Protein AF-A0A970NJR0-F1 (afdb_monomer_lite)

Radius of gyration: 16.14 Å; chains: 1; bounding box: 39×25×57 Å

Structure (mmCIF, N/CA/C/O backbone):
data_AF-A0A970NJR0-F1
#
_entry.id   AF-A0A970NJR0-F1
#
loop_
_atom_site.group_PDB
_atom_site.id
_atom_site.type_symbol
_atom_site.label_atom_id
_atom_site.label_alt_id
_atom_site.label_comp_id
_atom_site.label_asym_id
_atom_site.label_entity_id
_atom_site.label_seq_id
_atom_site.pdbx_PDB_ins_code
_atom_site.Cartn_x
_atom_site.Cartn_y
_atom_site.Cartn_z
_atom_site.occupancy
_atom_site.B_iso_or_equiv
_atom_site.auth_seq_id
_atom_site.auth_comp_id
_atom_site.auth_asym_id
_atom_site.auth_atom_id
_atom_site.pdbx_PDB_model_num
ATOM 1 N N . MET A 1 1 ? -24.721 0.619 8.998 1.00 39.12 1 MET A N 1
ATOM 2 C CA . MET A 1 1 ? -23.246 0.633 9.056 1.00 39.12 1 MET A CA 1
ATOM 3 C C . MET A 1 1 ? -22.825 -0.445 10.038 1.00 39.12 1 MET A C 1
ATOM 5 O O . MET A 1 1 ? -23.338 -0.404 11.154 1.00 39.12 1 MET A O 1
ATOM 9 N N . PRO A 1 2 ? -22.019 -1.443 9.640 1.00 46.41 2 PRO A N 1
ATOM 10 C CA . PRO A 1 2 ? -21.442 -2.372 10.606 1.00 46.41 2 PRO A CA 1
ATOM 11 C C . PRO A 1 2 ? -20.632 -1.562 11.626 1.00 46.41 2 PRO A C 1
ATOM 13 O O . PRO A 1 2 ? -19.867 -0.674 11.257 1.00 46.41 2 PRO A O 1
ATOM 16 N N . GLN A 1 3 ? -20.892 -1.788 12.912 1.00 57.34 3 GLN A N 1
ATOM 17 C CA . GLN A 1 3 ? -20.204 -1.080 13.986 1.00 57.34 3 GLN A CA 1
ATOM 18 C C . GLN A 1 3 ? -18.864 -1.775 14.228 1.00 57.34 3 GLN A C 1
ATOM 20 O O . GLN A 1 3 ? -18.842 -2.887 14.749 1.00 57.34 3 GLN A O 1
ATOM 25 N N . ILE A 1 4 ? -17.766 -1.137 13.817 1.00 70.00 4 ILE A N 1
ATOM 26 C CA . ILE A 1 4 ? -16.406 -1.600 14.116 1.00 70.00 4 ILE A CA 1
ATOM 27 C C . ILE A 1 4 ? -16.213 -1.554 15.640 1.00 70.00 4 ILE A C 1
ATOM 29 O O . ILE A 1 4 ? -16.456 -0.524 16.272 1.00 70.00 4 ILE A O 1
ATOM 33 N N . SER A 1 5 ? -15.801 -2.670 16.240 1.00 76.50 5 SER A N 1
ATOM 34 C CA . SER A 1 5 ? -15.540 -2.777 17.675 1.00 76.50 5 SER A CA 1
ATOM 35 C C . SER A 1 5 ? -14.274 -2.013 18.075 1.00 76.50 5 SER A C 1
ATOM 37 O O . SER A 1 5 ? -13.366 -1.803 17.271 1.00 76.50 5 SER A O 1
ATOM 39 N N . SER A 1 6 ? -14.163 -1.630 19.349 1.00 74.19 6 SER A N 1
ATOM 40 C CA . SER A 1 6 ? -12.956 -0.969 19.867 1.00 74.19 6 SER A CA 1
ATOM 41 C C . SER A 1 6 ? -11.686 -1.808 19.678 1.00 74.19 6 SER A C 1
ATOM 43 O O . SER A 1 6 ? -10.617 -1.251 19.449 1.00 74.19 6 SER A O 1
ATOM 45 N N . GLU A 1 7 ? -11.794 -3.137 19.744 1.00 81.06 7 GLU A N 1
ATOM 46 C CA . GLU A 1 7 ? -10.675 -4.059 19.505 1.00 81.06 7 GLU A CA 1
ATOM 47 C C . GLU A 1 7 ? -10.252 -4.039 18.032 1.00 81.06 7 GLU A C 1
ATOM 49 O O . GLU A 1 7 ? -9.070 -3.876 17.735 1.00 81.06 7 GLU A O 1
ATOM 54 N N . GLN A 1 8 ? -11.223 -4.072 17.113 1.00 80.56 8 GLN A N 1
ATOM 55 C CA . GLN A 1 8 ? -10.967 -3.934 15.679 1.00 80.56 8 GLN A CA 1
ATOM 56 C C . GLN A 1 8 ? -10.310 -2.583 15.361 1.00 80.56 8 GLN A C 1
ATOM 58 O O . GLN A 1 8 ? -9.371 -2.532 14.574 1.00 80.56 8 GLN A O 1
ATOM 63 N N . ILE A 1 9 ? -10.731 -1.490 16.009 1.00 77.69 9 ILE A N 1
ATOM 64 C CA . ILE A 1 9 ? -10.090 -0.173 15.851 1.00 77.69 9 ILE A CA 1
ATOM 65 C C . ILE A 1 9 ? -8.619 -0.225 16.281 1.00 77.69 9 ILE A C 1
ATOM 67 O O . ILE A 1 9 ? -7.760 0.279 15.561 1.00 77.69 9 ILE A O 1
ATOM 71 N N . VAL A 1 10 ? -8.304 -0.838 17.427 1.00 77.62 10 VAL A N 1
ATOM 72 C CA . VAL A 1 10 ? -6.915 -0.965 17.905 1.00 77.62 10 VAL A CA 1
ATOM 73 C C . VAL A 1 10 ? -6.061 -1.760 16.919 1.00 77.62 10 VAL A C 1
ATOM 75 O O . VAL A 1 10 ? -4.935 -1.355 16.619 1.00 77.62 10 VAL A O 1
ATOM 78 N N . ASP A 1 11 ? -6.590 -2.856 16.382 1.00 82.44 11 ASP A N 1
ATOM 79 C CA . ASP A 1 11 ? -5.866 -3.669 15.407 1.00 82.44 11 ASP A CA 1
ATOM 80 C C . ASP A 1 11 ? -5.672 -2.942 14.069 1.00 82.44 11 ASP A C 1
ATOM 82 O O . ASP A 1 11 ? -4.585 -3.006 13.497 1.00 82.44 11 ASP A O 1
ATOM 86 N N . LEU A 1 12 ? -6.649 -2.148 13.618 1.00 81.62 12 LEU A N 1
ATOM 87 C CA . LEU A 1 12 ? -6.490 -1.272 12.451 1.00 81.62 12 LEU A CA 1
ATOM 88 C C . LEU A 1 12 ? -5.434 -0.180 12.692 1.00 81.62 12 LEU A C 1
ATOM 90 O O . LEU A 1 12 ? -4.578 0.054 11.839 1.00 81.62 12 LEU A O 1
ATOM 94 N N . VAL A 1 13 ? -5.427 0.458 13.866 1.00 80.88 13 VAL A N 1
ATOM 95 C CA . VAL A 1 13 ? -4.433 1.489 14.226 1.00 80.88 13 VAL A CA 1
ATOM 96 C C . VAL A 1 13 ? -3.008 0.931 14.170 1.00 80.88 13 VAL A C 1
ATOM 98 O O . VAL A 1 13 ? -2.097 1.604 13.687 1.00 80.88 13 VAL A O 1
ATOM 101 N N . ARG A 1 14 ? -2.798 -0.315 14.611 1.00 85.38 14 ARG A N 1
ATOM 102 C CA . ARG A 1 14 ? -1.481 -0.975 14.566 1.00 85.38 14 ARG A CA 1
ATOM 103 C C . ARG A 1 14 ? -0.937 -1.137 13.146 1.00 85.38 14 ARG A C 1
ATOM 105 O O . ARG A 1 14 ? 0.278 -1.204 12.977 1.00 85.38 14 ARG A O 1
ATOM 112 N N . LEU A 1 15 ? -1.804 -1.153 12.134 1.00 87.75 15 LEU A N 1
ATOM 113 C CA . LEU A 1 15 ? -1.413 -1.257 10.728 1.00 87.75 15 LEU A CA 1
ATOM 114 C C . LEU A 1 15 ? -1.005 0.087 10.106 1.00 87.75 15 LEU A C 1
ATOM 116 O O . LEU A 1 15 ? -0.391 0.085 9.038 1.00 87.75 15 LEU A O 1
ATOM 120 N N . VAL A 1 16 ? -1.260 1.226 10.764 1.00 82.50 16 VAL A N 1
ATOM 121 C CA . VAL A 1 16 ? -0.879 2.560 10.257 1.00 82.50 16 VAL A CA 1
ATOM 122 C C . VAL A 1 16 ? 0.637 2.669 10.072 1.00 82.50 16 VAL A C 1
ATOM 124 O O . VAL A 1 16 ? 1.097 3.046 8.997 1.00 82.50 16 VAL A O 1
ATOM 127 N N . GLY A 1 17 ? 1.421 2.297 11.089 1.00 81.69 17 GLY A N 1
ATOM 128 C CA . GLY A 1 17 ? 2.889 2.360 11.048 1.00 81.69 17 GLY A CA 1
ATOM 129 C C . GLY A 1 17 ? 3.509 1.511 9.926 1.00 81.69 17 GLY A C 1
ATOM 130 O O . GLY A 1 17 ? 4.252 2.052 9.107 1.00 81.69 17 GLY A O 1
ATOM 131 N N . PRO A 1 18 ? 3.177 0.210 9.830 1.00 87.69 18 PRO A N 1
ATOM 132 C CA . PRO A 1 18 ? 3.613 -0.645 8.726 1.00 87.69 18 PRO A CA 1
ATOM 133 C C . PRO A 1 18 ? 3.208 -0.117 7.343 1.00 87.69 18 PRO A C 1
ATOM 135 O O . PRO A 1 18 ? 4.008 -0.163 6.412 1.00 87.69 18 PRO A O 1
ATOM 138 N N . THR A 1 19 ? 1.997 0.433 7.208 1.00 87.38 19 THR A N 1
ATOM 139 C CA . THR A 1 19 ? 1.521 1.000 5.934 1.00 87.38 19 THR A CA 1
ATOM 140 C C . THR A 1 19 ? 2.297 2.265 5.552 1.00 87.38 19 THR A C 1
ATOM 142 O O . THR A 1 19 ? 2.658 2.435 4.388 1.00 87.38 19 THR A O 1
ATOM 145 N N . LEU A 1 20 ? 2.605 3.134 6.523 1.00 84.12 20 LEU A N 1
ATOM 146 C CA . LEU A 1 20 ? 3.463 4.307 6.321 1.00 84.12 20 LEU A CA 1
ATOM 147 C C . LEU A 1 20 ? 4.863 3.912 5.853 1.00 84.12 20 LEU A C 1
ATOM 149 O O . LEU A 1 20 ? 5.395 4.530 4.935 1.00 84.12 20 LEU A O 1
ATOM 153 N N . GLN A 1 21 ? 5.461 2.893 6.474 1.00 87.12 21 GLN A N 1
ATOM 154 C CA . GLN A 1 21 ? 6.791 2.430 6.088 1.00 87.12 21 GLN A CA 1
ATOM 155 C C . GLN A 1 21 ? 6.791 1.858 4.668 1.00 87.12 21 GLN A C 1
ATOM 157 O O . GLN A 1 21 ? 7.605 2.280 3.854 1.00 87.12 21 GLN A O 1
ATOM 162 N N . LEU A 1 22 ? 5.821 0.998 4.339 1.00 88.56 22 LEU A N 1
ATOM 163 C CA . LEU A 1 22 ? 5.662 0.460 2.987 1.00 88.56 22 LEU A CA 1
ATOM 164 C C . LEU A 1 22 ? 5.563 1.576 1.941 1.00 88.56 22 LEU A C 1
ATOM 166 O O . LEU A 1 22 ? 6.201 1.509 0.896 1.00 88.56 22 LEU A O 1
ATOM 170 N N . ARG A 1 23 ? 4.778 2.620 2.223 1.00 87.12 23 ARG A N 1
ATOM 171 C CA . ARG A 1 23 ? 4.635 3.756 1.311 1.00 87.12 23 ARG A CA 1
ATOM 172 C C . ARG A 1 23 ? 5.971 4.469 1.085 1.00 87.12 23 ARG A C 1
ATOM 174 O O . ARG A 1 23 ? 6.288 4.764 -0.061 1.00 87.12 23 ARG A O 1
ATOM 181 N N . LYS A 1 24 ? 6.760 4.698 2.141 1.00 84.56 24 LYS A N 1
ATOM 182 C CA . LYS A 1 24 ? 8.105 5.294 2.034 1.00 84.56 24 LYS A CA 1
ATOM 183 C C . LYS A 1 24 ? 9.058 4.425 1.220 1.00 84.56 24 LYS A C 1
ATOM 185 O O . LYS A 1 24 ? 9.777 4.955 0.382 1.00 84.56 24 LYS A O 1
ATOM 190 N N . ASP A 1 25 ? 9.034 3.112 1.429 1.00 86.56 25 ASP A N 1
ATOM 191 C CA . ASP A 1 25 ? 9.894 2.178 0.696 1.00 86.56 25 ASP A CA 1
ATOM 192 C C . ASP A 1 25 ? 9.550 2.171 -0.805 1.00 86.56 25 ASP A C 1
ATOM 194 O O . ASP A 1 25 ? 10.438 2.178 -1.657 1.00 86.56 25 ASP A O 1
ATOM 198 N N . LEU A 1 26 ? 8.257 2.226 -1.142 1.00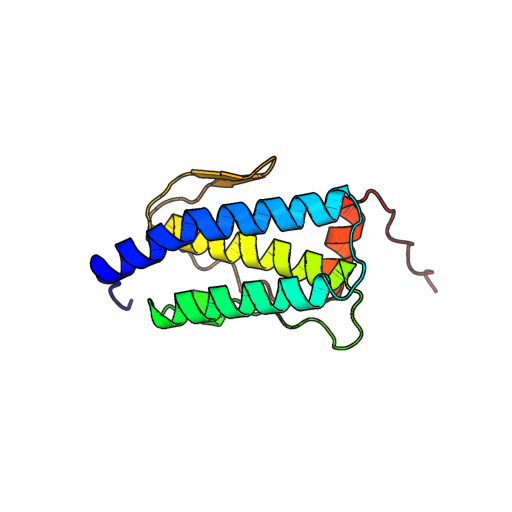 86.69 26 LEU A N 1
ATOM 199 C CA . LEU A 1 26 ? 7.782 2.322 -2.526 1.00 86.69 26 LEU A CA 1
ATOM 200 C C . LEU A 1 26 ? 8.103 3.687 -3.159 1.00 86.69 26 LEU A C 1
ATOM 202 O O . LEU A 1 26 ? 8.499 3.738 -4.319 1.00 86.69 26 LEU A O 1
ATOM 206 N N . GLU A 1 27 ? 7.983 4.786 -2.408 1.00 83.56 27 GLU A N 1
ATOM 207 C CA . GLU A 1 27 ? 8.402 6.132 -2.840 1.00 83.56 27 GLU A CA 1
ATOM 208 C C . GLU A 1 27 ? 9.907 6.192 -3.114 1.00 83.56 27 GLU A C 1
ATOM 210 O O . GLU A 1 27 ? 10.359 6.768 -4.101 1.00 83.56 27 GLU A O 1
ATOM 215 N N . GLN A 1 28 ? 10.704 5.538 -2.273 1.00 82.88 28 GLN A N 1
ATOM 216 C CA . GLN A 1 28 ? 12.140 5.439 -2.479 1.00 82.88 28 GLN A CA 1
ATOM 217 C C . GLN A 1 28 ? 12.474 4.606 -3.722 1.00 82.88 28 GLN A C 1
ATOM 219 O O . GLN A 1 28 ? 13.344 5.003 -4.497 1.00 82.88 28 GLN A O 1
ATOM 224 N N . ALA A 1 29 ? 11.763 3.498 -3.949 1.00 81.12 29 ALA A N 1
ATOM 225 C CA . ALA A 1 29 ? 11.905 2.708 -5.170 1.00 81.12 29 ALA A CA 1
ATOM 226 C C . ALA A 1 29 ? 11.592 3.536 -6.427 1.00 81.12 29 ALA A C 1
ATOM 228 O O . ALA A 1 29 ? 12.273 3.393 -7.441 1.00 81.12 29 ALA A O 1
ATOM 229 N N . PHE A 1 30 ? 10.619 4.452 -6.331 1.00 73.31 30 PHE A N 1
ATOM 230 C CA . PHE A 1 30 ? 10.321 5.419 -7.383 1.00 73.31 30 PHE A CA 1
ATOM 231 C C . PHE A 1 30 ? 11.488 6.344 -7.688 1.00 73.31 30 PHE A C 1
ATOM 233 O O . PHE A 1 30 ? 11.923 6.448 -8.834 1.00 73.31 30 PHE A O 1
ATOM 240 N N . HIS A 1 31 ? 11.988 7.018 -6.656 1.00 72.75 31 HIS A N 1
ATOM 241 C CA . HIS A 1 31 ? 13.019 8.038 -6.809 1.00 72.75 31 HIS A CA 1
ATOM 242 C C . HIS A 1 31 ? 14.381 7.480 -7.217 1.00 72.75 31 HIS A C 1
ATOM 244 O O . HIS A 1 31 ? 15.152 8.182 -7.865 1.00 72.75 31 HIS A O 1
ATOM 250 N N . LEU A 1 32 ? 14.688 6.244 -6.827 1.00 78.88 32 LEU A N 1
ATOM 251 C CA . LEU A 1 32 ? 15.954 5.589 -7.157 1.00 78.88 32 LEU A CA 1
ATOM 252 C C . LEU A 1 32 ? 15.883 4.752 -8.439 1.00 78.88 32 LEU A C 1
ATOM 254 O O . LEU A 1 32 ? 16.890 4.169 -8.829 1.00 78.88 32 LEU A O 1
ATOM 258 N N . GLU A 1 33 ? 14.706 4.672 -9.063 1.00 73.88 33 GLU A N 1
ATOM 259 C CA . GLU A 1 33 ? 14.426 3.834 -10.231 1.00 73.88 33 GLU A CA 1
ATOM 260 C C . GLU A 1 33 ? 14.849 2.363 -10.070 1.00 73.88 33 GLU A C 1
ATOM 262 O O . GLU A 1 33 ? 15.191 1.670 -11.029 1.00 73.88 33 GLU A O 1
ATOM 267 N N . THR A 1 34 ? 14.810 1.852 -8.841 1.00 72.94 34 THR A N 1
ATOM 268 C CA . THR A 1 34 ? 15.194 0.475 -8.534 1.00 72.94 34 THR A CA 1
ATOM 269 C C . THR A 1 34 ? 13.994 -0.441 -8.748 1.00 72.94 34 THR A C 1
ATOM 271 O O . THR A 1 34 ? 13.236 -0.693 -7.816 1.00 72.94 34 THR A O 1
ATOM 274 N N . TYR A 1 35 ? 13.800 -0.920 -9.978 1.00 75.06 35 TYR A N 1
ATOM 275 C CA . TYR A 1 35 ? 12.678 -1.804 -10.337 1.00 75.06 35 TYR A CA 1
ATOM 276 C C . TYR A 1 35 ? 13.111 -3.230 -10.706 1.00 75.06 35 TYR A C 1
ATOM 278 O O . TYR A 1 35 ? 12.281 -4.026 -11.136 1.00 75.06 35 TYR A O 1
ATOM 286 N N . ASP A 1 36 ? 14.392 -3.564 -10.552 1.00 73.31 36 ASP A N 1
ATOM 287 C CA . ASP A 1 36 ? 14.940 -4.847 -10.989 1.00 73.31 36 ASP A CA 1
ATOM 288 C C . ASP A 1 36 ? 14.540 -6.023 -10.083 1.00 73.31 36 ASP A C 1
ATOM 290 O O . ASP A 1 36 ? 14.261 -5.879 -8.891 1.00 73.31 36 ASP A O 1
ATOM 294 N N . GLY A 1 37 ? 14.565 -7.233 -10.650 1.00 76.38 37 GLY A N 1
ATOM 295 C CA . GLY A 1 37 ? 14.482 -8.477 -9.879 1.00 76.38 37 GLY A CA 1
ATOM 296 C C . GLY A 1 37 ? 13.086 -8.856 -9.372 1.00 76.38 37 GLY A C 1
ATOM 297 O O . GLY A 1 37 ? 12.988 -9.627 -8.418 1.00 76.38 37 GLY A O 1
ATOM 298 N N . GLY A 1 38 ? 12.008 -8.360 -9.989 1.00 81.31 38 GLY A N 1
ATOM 299 C CA . GLY A 1 38 ? 10.636 -8.713 -9.605 1.00 81.31 38 GLY A CA 1
ATOM 300 C C . GLY A 1 38 ? 10.068 -7.850 -8.477 1.00 81.31 38 GLY A C 1
ATOM 301 O O . GLY A 1 38 ? 9.081 -8.237 -7.841 1.00 81.31 38 GLY A O 1
ATOM 302 N N . MET A 1 39 ? 10.671 -6.687 -8.212 1.00 86.00 39 MET A N 1
ATOM 303 C CA . MET A 1 39 ? 10.270 -5.781 -7.133 1.00 86.00 39 MET A CA 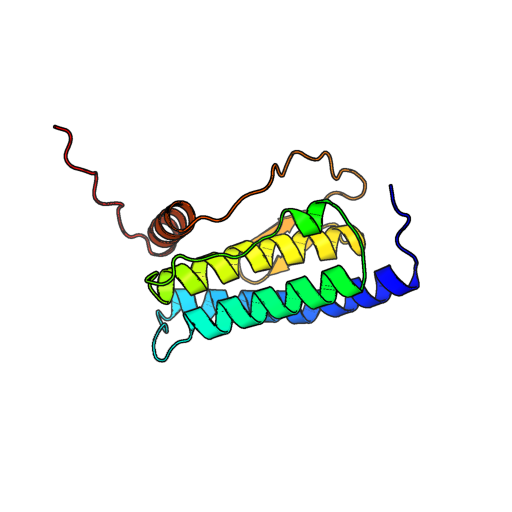1
ATOM 304 C C . MET A 1 39 ? 8.812 -5.330 -7.261 1.00 86.00 39 MET A C 1
ATOM 306 O O . MET A 1 39 ? 8.101 -5.249 -6.259 1.00 86.00 39 MET A O 1
ATOM 310 N N . GLY A 1 40 ? 8.326 -5.121 -8.487 1.00 87.25 40 GLY A N 1
ATOM 311 C CA . GLY A 1 40 ? 6.923 -4.790 -8.734 1.00 87.25 40 GLY A CA 1
ATOM 312 C C . GLY A 1 40 ? 5.971 -5.901 -8.297 1.00 87.25 40 GLY A C 1
ATOM 313 O O . GLY A 1 40 ? 4.950 -5.643 -7.658 1.00 87.25 40 GLY A O 1
ATOM 314 N N . SER A 1 41 ? 6.331 -7.155 -8.558 1.00 89.75 41 SER A N 1
ATOM 315 C CA . SER A 1 41 ? 5.539 -8.311 -8.122 1.00 89.75 41 SER A CA 1
ATOM 316 C C . SER A 1 41 ? 5.517 -8.447 -6.593 1.00 89.75 41 SER A C 1
ATOM 318 O O . SER A 1 41 ? 4.455 -8.685 -6.011 1.00 89.75 41 SER A O 1
ATOM 320 N N . ILE A 1 42 ? 6.657 -8.215 -5.932 1.00 90.94 42 ILE A N 1
ATOM 321 C CA . ILE A 1 42 ? 6.768 -8.212 -4.463 1.00 90.94 42 ILE A CA 1
ATOM 322 C C . ILE A 1 42 ? 5.927 -7.083 -3.854 1.00 90.94 42 ILE A C 1
ATOM 324 O O . ILE A 1 42 ? 5.198 -7.309 -2.884 1.00 90.94 42 ILE A O 1
ATOM 328 N N . ALA A 1 43 ? 5.971 -5.883 -4.436 1.00 90.69 43 ALA A N 1
ATOM 329 C CA . ALA A 1 43 ? 5.188 -4.734 -3.991 1.00 90.69 43 ALA A CA 1
ATOM 330 C C . ALA A 1 43 ? 3.680 -5.021 -4.059 1.00 90.69 43 ALA A C 1
ATOM 332 O O . ALA A 1 43 ? 2.954 -4.832 -3.079 1.00 90.69 43 ALA A O 1
ATOM 333 N N . VAL A 1 44 ? 3.214 -5.563 -5.188 1.00 91.56 44 VAL A N 1
ATOM 334 C CA . VAL A 1 44 ? 1.811 -5.954 -5.381 1.00 91.56 44 VAL A CA 1
ATOM 335 C C . VAL A 1 44 ? 1.394 -7.022 -4.373 1.00 91.56 44 VAL A C 1
ATOM 337 O O . VAL A 1 44 ? 0.330 -6.908 -3.761 1.00 91.56 44 VAL A O 1
ATOM 340 N N . GLN A 1 45 ? 2.221 -8.049 -4.159 1.00 92.44 45 GLN A N 1
ATOM 341 C CA . GLN A 1 45 ? 1.924 -9.107 -3.193 1.00 92.44 45 GLN A CA 1
ATOM 342 C C . GLN A 1 45 ? 1.850 -8.568 -1.760 1.00 92.44 45 GLN A C 1
ATOM 344 O O . GLN A 1 45 ? 0.939 -8.934 -1.016 1.00 92.44 45 GLN A O 1
ATOM 349 N N . THR A 1 46 ? 2.754 -7.660 -1.395 1.00 91.56 46 THR A N 1
ATOM 350 C CA . THR A 1 46 ? 2.776 -7.016 -0.076 1.00 91.56 46 THR A CA 1
ATOM 351 C C . THR A 1 46 ? 1.492 -6.226 0.173 1.00 91.56 46 THR A C 1
ATOM 353 O O . THR A 1 46 ? 0.840 -6.409 1.202 1.00 91.56 46 THR A O 1
ATOM 356 N N . VAL A 1 47 ? 1.063 -5.414 -0.797 1.00 91.44 47 VAL A N 1
ATOM 357 C CA . VAL A 1 47 ? -0.188 -4.645 -0.700 1.00 91.44 47 VAL A CA 1
ATOM 358 C C . VAL A 1 47 ? -1.415 -5.559 -0.648 1.00 91.44 47 VAL A C 1
ATOM 360 O O . VAL A 1 47 ? -2.326 -5.313 0.142 1.00 91.44 47 VAL A O 1
ATOM 363 N N . ARG A 1 48 ? -1.442 -6.649 -1.428 1.00 92.19 48 ARG A N 1
ATOM 364 C CA . ARG A 1 48 ? -2.522 -7.654 -1.361 1.00 92.19 48 ARG A CA 1
ATOM 365 C C . ARG A 1 48 ? -2.606 -8.306 0.019 1.00 92.19 48 ARG A C 1
ATOM 367 O O . ARG A 1 48 ? -3.706 -8.456 0.544 1.00 92.19 48 ARG A O 1
ATOM 374 N N . GLY A 1 49 ? -1.465 -8.662 0.610 1.00 90.88 49 GLY A N 1
ATOM 375 C CA . GLY A 1 49 ? -1.396 -9.219 1.961 1.00 90.88 49 GLY A CA 1
ATOM 376 C C . GLY A 1 49 ? -1.916 -8.245 3.018 1.00 90.88 49 GLY A C 1
ATOM 377 O O . GLY A 1 49 ? -2.728 -8.627 3.859 1.00 90.88 49 GLY A O 1
ATOM 378 N N . LEU A 1 50 ? -1.523 -6.972 2.926 1.00 90.50 50 LEU A N 1
ATOM 379 C CA . LEU A 1 50 ? -2.018 -5.916 3.810 1.00 90.50 50 LEU A CA 1
ATOM 380 C C . LEU A 1 50 ? -3.539 -5.740 3.692 1.00 90.50 50 LEU A C 1
ATOM 382 O O . LEU A 1 50 ? -4.241 -5.713 4.699 1.00 90.50 50 LEU A O 1
ATOM 386 N N . LEU A 1 51 ? -4.063 -5.683 2.468 1.00 89.12 51 LEU A N 1
ATOM 387 C CA . LEU A 1 51 ? -5.498 -5.572 2.218 1.00 89.12 51 LEU A CA 1
ATOM 388 C C . LEU A 1 51 ? -6.273 -6.775 2.781 1.00 89.12 51 LEU A C 1
ATOM 390 O O . LEU A 1 51 ? -7.335 -6.600 3.377 1.00 89.12 51 LEU A O 1
ATOM 394 N N . ALA A 1 52 ? -5.741 -7.990 2.622 1.00 89.00 52 ALA A N 1
ATOM 395 C CA . ALA A 1 52 ? -6.331 -9.198 3.191 1.00 89.00 52 ALA A CA 1
ATOM 396 C C . ALA A 1 52 ? -6.345 -9.161 4.728 1.00 89.00 52 ALA A C 1
ATOM 398 O O . ALA A 1 52 ? -7.363 -9.498 5.328 1.00 89.00 52 ALA A O 1
ATOM 399 N N . ALA A 1 53 ? -5.262 -8.694 5.360 1.00 89.31 53 ALA A N 1
ATOM 400 C CA . ALA A 1 53 ? -5.197 -8.531 6.811 1.00 89.31 53 ALA A CA 1
ATOM 401 C C . ALA A 1 53 ? -6.257 -7.540 7.319 1.00 89.31 53 ALA A C 1
ATOM 403 O O . ALA A 1 53 ? -6.978 -7.837 8.266 1.00 89.31 53 ALA A O 1
ATOM 404 N N . ILE A 1 54 ? -6.414 -6.398 6.644 1.00 87.50 54 ILE A N 1
ATOM 405 C CA . ILE A 1 54 ? -7.405 -5.377 7.011 1.00 87.50 54 ILE A CA 1
ATOM 406 C C . ILE A 1 54 ? -8.834 -5.906 6.851 1.00 87.50 54 ILE A C 1
ATOM 408 O O . ILE A 1 54 ? -9.656 -5.724 7.747 1.00 87.50 54 ILE A O 1
ATOM 412 N N . ARG A 1 55 ? -9.124 -6.606 5.747 1.00 87.19 55 ARG A N 1
ATOM 413 C CA . ARG A 1 55 ? -10.430 -7.249 5.514 1.00 87.19 55 ARG A CA 1
ATOM 414 C C . ARG A 1 55 ? -10.738 -8.350 6.531 1.00 87.19 55 ARG A C 1
ATOM 416 O O . ARG A 1 55 ? -11.901 -8.576 6.833 1.00 87.19 55 ARG A O 1
ATOM 423 N N . GLY A 1 56 ? -9.715 -9.018 7.067 1.00 85.19 56 GLY A N 1
ATOM 424 C CA . GLY A 1 56 ? -9.867 -9.972 8.168 1.00 85.19 56 GLY A CA 1
ATOM 425 C C . GLY A 1 56 ? -10.202 -9.314 9.510 1.00 85.19 56 GLY A C 1
ATOM 426 O O . GLY A 1 56 ? -10.770 -9.970 10.378 1.00 85.19 56 GLY A O 1
ATOM 427 N N . ILE A 1 57 ? -9.876 -8.028 9.678 1.00 84.81 57 ILE A N 1
ATOM 428 C CA . ILE A 1 57 ? -10.182 -7.259 10.890 1.00 84.81 57 ILE A CA 1
ATOM 429 C C . ILE A 1 57 ? -11.554 -6.593 10.780 1.00 84.81 57 ILE A C 1
ATOM 431 O O . ILE A 1 57 ? -12.301 -6.617 11.751 1.00 84.81 57 ILE A O 1
ATOM 435 N N . ALA A 1 58 ? -11.901 -6.001 9.633 1.00 80.00 58 ALA A N 1
ATOM 436 C CA . ALA A 1 58 ? -13.144 -5.253 9.453 1.00 80.00 58 ALA A CA 1
ATOM 437 C C . ALA A 1 58 ? -13.827 -5.553 8.109 1.00 80.00 58 ALA A C 1
ATOM 439 O O . ALA A 1 58 ? -13.213 -5.472 7.044 1.00 80.00 58 ALA A O 1
ATOM 440 N N . GLU A 1 59 ? -15.134 -5.813 8.163 1.00 72.06 59 GLU A N 1
ATOM 441 C CA . GLU A 1 59 ? -15.995 -5.911 6.983 1.00 72.06 59 GLU A CA 1
ATOM 442 C C . GLU A 1 59 ? -16.546 -4.523 6.627 1.00 72.06 59 GLU A C 1
ATOM 444 O O . GLU A 1 59 ? -17.625 -4.127 7.069 1.00 72.06 59 GLU A O 1
ATOM 449 N N . ASP A 1 60 ? -15.783 -3.762 5.838 1.00 70.56 60 ASP A N 1
ATOM 450 C CA . ASP A 1 60 ? -16.197 -2.451 5.326 1.00 70.56 60 ASP A CA 1
ATOM 451 C C . ASP A 1 60 ? -16.359 -2.488 3.791 1.00 70.56 60 ASP A C 1
ATOM 453 O O . ASP A 1 60 ? -15.428 -2.894 3.083 1.00 70.56 60 ASP A O 1
ATOM 457 N N . PRO A 1 61 ? -17.507 -2.052 3.235 1.00 67.88 61 PRO A N 1
ATOM 458 C CA . PRO A 1 61 ? -17.713 -1.969 1.787 1.00 67.88 61 PRO A CA 1
ATOM 459 C C . PRO A 1 61 ? -16.633 -1.170 1.038 1.00 67.88 61 PRO A C 1
ATOM 461 O O . PRO A 1 61 ? -16.280 -1.523 -0.090 1.00 67.88 61 PRO A O 1
ATOM 464 N N . CYS A 1 62 ? -16.057 -0.137 1.662 1.00 67.88 62 CYS A N 1
ATOM 465 C CA . CYS A 1 62 ? -14.975 0.663 1.091 1.00 67.88 62 CYS A CA 1
ATOM 466 C C . CYS A 1 62 ? -13.730 -0.197 0.840 1.00 67.88 62 CYS A C 1
ATOM 468 O O . CYS A 1 62 ? -13.111 -0.091 -0.219 1.00 67.88 62 CYS A O 1
ATOM 470 N N . LEU A 1 63 ? -13.408 -1.121 1.751 1.00 70.88 63 LEU A N 1
ATOM 471 C CA . LEU A 1 63 ? -12.295 -2.063 1.592 1.00 70.88 63 LEU A CA 1
ATOM 472 C C . LEU A 1 63 ? -12.522 -3.053 0.452 1.00 70.88 63 LEU A C 1
ATOM 474 O O . LEU A 1 63 ? -11.555 -3.522 -0.149 1.00 70.88 63 LEU A O 1
ATOM 478 N N . GLY A 1 64 ? -13.778 -3.384 0.148 1.00 69.12 64 GLY A N 1
ATOM 479 C CA . GLY A 1 64 ? -14.143 -4.227 -0.992 1.00 69.12 64 GLY A CA 1
ATOM 480 C C . GLY A 1 64 ? -13.804 -3.578 -2.336 1.00 69.12 64 GLY A C 1
ATOM 481 O O . GLY A 1 64 ? -13.427 -4.275 -3.275 1.00 69.12 64 GLY A O 1
ATOM 482 N N . SER A 1 65 ? -13.874 -2.246 -2.405 1.00 73.50 65 SER A N 1
ATOM 483 C CA . SER A 1 65 ? -13.577 -1.474 -3.618 1.00 73.50 65 SER A CA 1
ATOM 484 C C . SER A 1 65 ? -12.080 -1.267 -3.879 1.00 73.50 65 SER A C 1
ATOM 486 O O . SER A 1 65 ? -11.686 -1.038 -5.022 1.00 73.50 65 SER A O 1
ATOM 488 N N . LEU A 1 66 ? -11.242 -1.387 -2.843 1.00 77.12 66 LEU A N 1
ATOM 489 C CA . LEU A 1 66 ? -9.788 -1.318 -2.969 1.00 77.12 66 LEU A CA 1
ATOM 490 C C . LEU A 1 66 ? -9.270 -2.626 -3.567 1.00 77.12 66 LEU A C 1
ATOM 492 O O . LEU A 1 66 ? -9.320 -3.676 -2.930 1.00 77.12 66 LEU A O 1
ATOM 496 N N . THR A 1 67 ? -8.769 -2.578 -4.797 1.00 79.50 67 THR A N 1
ATOM 497 C CA . THR A 1 67 ? -8.187 -3.737 -5.482 1.00 79.50 67 THR A CA 1
ATOM 498 C C . THR A 1 67 ? -6.921 -3.333 -6.212 1.00 79.50 67 THR A C 1
ATOM 500 O O . THR A 1 67 ? -6.870 -2.265 -6.815 1.00 79.50 67 THR A O 1
ATOM 503 N N . ILE A 1 68 ? -5.926 -4.217 -6.201 1.00 85.56 68 ILE A N 1
ATOM 504 C CA . ILE A 1 68 ? -4.706 -4.075 -6.992 1.00 85.56 68 ILE A CA 1
ATOM 505 C C . ILE A 1 68 ? -4.618 -5.237 -7.979 1.00 85.56 68 ILE A C 1
ATOM 507 O O . ILE A 1 68 ? -4.422 -6.396 -7.590 1.00 85.56 68 ILE A O 1
ATOM 511 N N . ASP A 1 69 ? -4.807 -4.920 -9.254 1.00 86.38 69 ASP A N 1
ATOM 512 C CA . ASP A 1 69 ? -4.806 -5.896 -10.340 1.00 86.38 69 ASP A CA 1
ATOM 513 C C . ASP A 1 69 ? -4.033 -5.354 -11.550 1.00 86.38 69 ASP A C 1
ATOM 515 O O . ASP A 1 69 ? -4.627 -4.834 -12.492 1.00 86.38 69 ASP A O 1
ATOM 519 N N . PRO A 1 70 ? -2.689 -5.355 -11.484 1.00 85.06 70 PRO A N 1
ATOM 520 C CA . PRO A 1 70 ? -1.869 -4.991 -12.630 1.00 85.06 70 PRO A CA 1
ATOM 521 C C . PRO A 1 70 ? -2.037 -6.022 -13.748 1.00 85.06 70 PRO A C 1
ATOM 523 O O . PRO A 1 70 ? -2.151 -7.219 -13.470 1.00 85.06 70 PRO A O 1
ATOM 526 N N . ALA A 1 71 ? -1.957 -5.572 -15.004 1.00 83.31 71 ALA A N 1
ATOM 527 C CA . ALA A 1 71 ? -1.866 -6.481 -16.140 1.00 83.31 71 ALA A CA 1
ATOM 528 C C . ALA A 1 71 ? -0.699 -7.482 -15.947 1.00 83.31 71 ALA A C 1
ATOM 530 O O . ALA A 1 71 ? 0.335 -7.117 -15.367 1.00 83.31 71 ALA A O 1
ATOM 531 N N . PRO A 1 72 ? -0.832 -8.746 -16.396 1.00 78.81 72 PRO A N 1
ATOM 532 C CA . PRO A 1 72 ? 0.185 -9.778 -16.170 1.00 78.81 72 PRO A CA 1
ATOM 533 C C . PRO A 1 72 ? 1.576 -9.381 -16.687 1.00 78.81 72 PRO A C 1
ATOM 535 O O . PRO A 1 72 ? 2.594 -9.671 -16.052 1.00 78.81 72 PRO A O 1
ATOM 538 N N . ASP A 1 73 ? 1.598 -8.671 -17.810 1.00 83.81 73 ASP A N 1
ATOM 539 C CA . ASP A 1 73 ? 2.758 -8.164 -18.538 1.00 83.81 73 ASP A CA 1
ATOM 540 C C . ASP A 1 73 ? 3.169 -6.737 -18.142 1.00 83.81 73 ASP A C 1
ATOM 542 O O . ASP A 1 73 ? 4.164 -6.228 -18.655 1.00 83.81 73 ASP A O 1
ATOM 546 N N . ALA A 1 74 ? 2.471 -6.104 -17.189 1.00 85.06 74 ALA A N 1
ATOM 547 C CA . ALA A 1 74 ? 2.838 -4.778 -16.707 1.00 85.06 74 ALA A CA 1
ATOM 548 C C . ALA A 1 74 ? 4.277 -4.766 -16.168 1.00 85.06 74 ALA A C 1
ATOM 550 O O . ALA A 1 74 ? 4.702 -5.677 -15.439 1.00 85.06 74 ALA A O 1
ATOM 551 N N . SER A 1 75 ? 5.010 -3.701 -16.494 1.00 87.31 75 SER A N 1
ATOM 552 C CA . SER A 1 75 ? 6.378 -3.501 -16.018 1.00 87.31 75 SER A CA 1
ATOM 553 C C . SER A 1 75 ? 6.431 -3.402 -14.491 1.00 87.31 75 SER A C 1
ATOM 555 O O . SER A 1 75 ? 5.452 -3.030 -13.833 1.00 87.31 75 SER A O 1
ATOM 557 N N . ASP A 1 76 ? 7.591 -3.702 -13.903 1.00 88.31 76 ASP A N 1
ATOM 558 C CA . ASP A 1 76 ? 7.760 -3.575 -12.453 1.00 88.31 76 ASP A CA 1
ATOM 559 C C . ASP A 1 76 ? 7.559 -2.127 -11.984 1.00 88.31 76 ASP A C 1
ATOM 561 O O . ASP A 1 76 ? 6.948 -1.915 -10.940 1.00 88.31 76 ASP A O 1
ATOM 565 N N . LYS A 1 77 ? 7.925 -1.132 -12.803 1.00 86.56 77 LYS A N 1
ATOM 566 C CA . LYS A 1 77 ? 7.632 0.288 -12.553 1.00 86.56 77 LYS A CA 1
ATOM 567 C C . LYS A 1 77 ? 6.129 0.545 -12.379 1.00 86.56 77 LY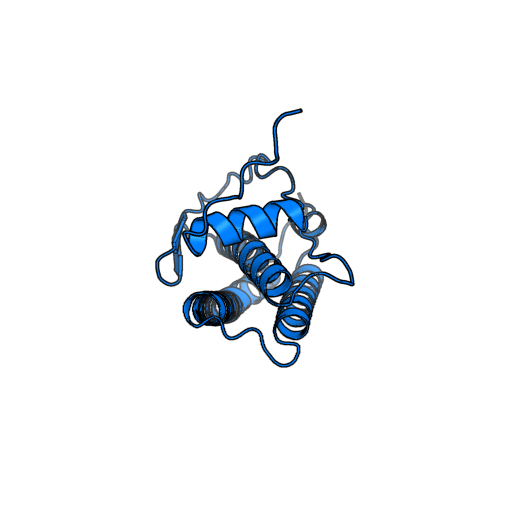S A C 1
ATOM 569 O O . LYS A 1 77 ? 5.716 1.157 -11.394 1.00 86.56 77 LYS A O 1
ATOM 574 N N . ILE A 1 78 ? 5.298 0.026 -13.289 1.00 85.81 78 ILE A N 1
ATOM 575 C CA . ILE A 1 78 ? 3.831 0.154 -13.214 1.00 85.81 78 ILE A CA 1
ATOM 576 C C . ILE A 1 78 ? 3.296 -0.568 -11.975 1.00 85.81 78 ILE A C 1
ATOM 578 O O . ILE A 1 78 ? 2.479 -0.023 -11.236 1.00 85.81 78 ILE A O 1
ATOM 582 N N . LYS A 1 79 ? 3.781 -1.779 -11.696 1.00 89.25 79 LYS A N 1
ATOM 583 C CA . LYS A 1 79 ? 3.357 -2.559 -10.525 1.00 89.25 79 LYS A CA 1
ATOM 584 C C . LYS A 1 79 ? 3.698 -1.859 -9.204 1.00 89.25 79 LYS A C 1
ATOM 586 O O . LYS A 1 79 ? 2.849 -1.810 -8.312 1.00 89.25 79 LYS A O 1
ATOM 591 N N . VAL A 1 80 ? 4.889 -1.264 -9.089 1.00 89.12 80 VAL A N 1
ATOM 592 C CA . VAL A 1 80 ? 5.284 -0.433 -7.937 1.00 89.12 80 VAL A CA 1
ATOM 593 C C . VAL A 1 80 ? 4.382 0.805 -7.828 1.00 89.12 80 VAL A C 1
ATOM 595 O O . VAL A 1 80 ? 3.981 1.163 -6.721 1.00 89.12 80 VAL A O 1
ATOM 598 N N . ALA A 1 81 ? 3.960 1.404 -8.948 1.00 84.88 81 ALA A N 1
ATOM 599 C CA . ALA A 1 81 ? 3.084 2.588 -8.952 1.00 84.88 81 ALA A CA 1
ATOM 600 C C . ALA A 1 81 ? 1.704 2.262 -8.420 1.00 84.88 81 ALA A C 1
ATOM 602 O O . ALA A 1 81 ? 1.180 2.942 -7.538 1.00 84.88 81 ALA A O 1
ATOM 603 N N . MET A 1 82 ? 1.148 1.159 -8.910 1.00 85.38 82 MET A N 1
ATOM 604 C CA . MET A 1 82 ? -0.123 0.641 -8.435 1.00 85.38 82 MET A CA 1
ATOM 605 C C . MET A 1 82 ? -0.056 0.313 -6.942 1.00 85.38 82 MET A C 1
ATOM 607 O O . MET A 1 82 ? -0.965 0.672 -6.194 1.00 85.38 82 MET A O 1
ATOM 611 N N . ALA A 1 83 ? 1.038 -0.301 -6.483 1.00 89.31 83 ALA A N 1
ATOM 612 C CA . ALA A 1 83 ? 1.250 -0.585 -5.067 1.00 89.31 83 ALA A CA 1
ATOM 613 C C . ALA A 1 83 ? 1.337 0.698 -4.219 1.00 89.31 83 ALA A C 1
ATOM 615 O O . ALA A 1 83 ? 0.703 0.785 -3.163 1.00 89.31 83 ALA A O 1
ATOM 616 N N . TYR A 1 84 ? 2.055 1.720 -4.688 1.00 86.75 84 TYR A N 1
ATOM 617 C CA . TYR A 1 84 ? 2.171 3.007 -3.998 1.00 86.75 84 TYR A CA 1
ATOM 618 C C . TYR A 1 84 ? 0.820 3.724 -3.876 1.00 86.75 84 TYR A C 1
ATOM 620 O O . TYR A 1 84 ? 0.450 4.191 -2.795 1.00 86.75 84 TYR A O 1
ATOM 628 N N . LEU A 1 85 ? 0.040 3.756 -4.956 1.00 84.12 85 LEU A N 1
ATOM 629 C CA . LEU A 1 85 ? -1.287 4.368 -4.970 1.00 84.12 85 LEU A CA 1
ATOM 630 C C . LEU A 1 85 ? -2.247 3.661 -4.008 1.00 84.12 85 LEU A C 1
ATOM 632 O O . LEU A 1 85 ? -2.846 4.302 -3.142 1.00 84.12 85 LEU A O 1
ATOM 636 N N . VAL A 1 86 ? -2.342 2.333 -4.103 1.00 86.50 86 VAL A N 1
ATOM 637 C CA . VAL A 1 86 ? -3.264 1.543 -3.275 1.00 86.50 86 VAL A CA 1
ATOM 638 C C . VAL A 1 86 ? -2.853 1.570 -1.800 1.00 86.50 86 VAL A C 1
ATOM 640 O O . VAL A 1 86 ? -3.713 1.690 -0.928 1.00 86.50 86 VAL A O 1
ATOM 643 N N . SER A 1 87 ? -1.552 1.553 -1.486 1.00 87.81 87 SER A N 1
ATOM 644 C CA . SER A 1 87 ? -1.083 1.720 -0.099 1.00 87.81 87 SER A CA 1
ATOM 645 C C . SER A 1 87 ? -1.478 3.076 0.503 1.00 87.81 87 SER A C 1
ATOM 647 O O . SER A 1 87 ? -1.796 3.142 1.689 1.00 87.81 87 SER A O 1
ATOM 649 N N . GLY A 1 88 ? -1.555 4.143 -0.301 1.00 83.44 88 GLY A N 1
ATOM 650 C CA . GLY A 1 88 ? -2.075 5.445 0.134 1.00 83.44 88 GLY A CA 1
ATOM 651 C C . GLY A 1 88 ? -3.552 5.420 0.509 1.00 83.44 88 GLY A C 1
ATOM 652 O O . GLY A 1 88 ? -3.952 5.996 1.517 1.00 83.44 88 GLY A O 1
ATOM 653 N N . GLN A 1 89 ? -4.360 4.709 -0.273 1.00 83.38 89 GLN A N 1
ATOM 654 C CA . GLN A 1 89 ? -5.787 4.544 0.006 1.00 83.38 89 GLN A CA 1
ATOM 655 C C . GLN A 1 89 ? -6.021 3.709 1.264 1.00 83.38 89 GLN A C 1
ATOM 657 O O . GLN A 1 89 ? -6.854 4.062 2.099 1.00 83.38 89 GLN A O 1
ATOM 662 N N . ILE A 1 90 ? -5.244 2.635 1.427 1.00 86.69 90 ILE A N 1
ATOM 663 C CA . ILE A 1 90 ? -5.238 1.833 2.650 1.00 86.69 90 ILE A CA 1
ATOM 664 C C . ILE A 1 90 ? -4.883 2.717 3.848 1.00 86.69 90 ILE A C 1
ATOM 666 O O . ILE A 1 90 ? -5.582 2.695 4.858 1.00 86.69 90 ILE A O 1
ATOM 670 N N . LEU A 1 91 ? -3.841 3.539 3.728 1.00 84.31 91 LEU A N 1
ATOM 671 C CA . LEU A 1 91 ? -3.421 4.432 4.797 1.00 84.31 91 LEU A CA 1
ATOM 672 C C . LEU A 1 91 ? -4.516 5.438 5.174 1.00 84.31 91 LEU A C 1
ATOM 674 O O . LEU A 1 91 ? -4.770 5.636 6.359 1.00 84.31 91 LEU A O 1
ATOM 678 N N . ALA A 1 92 ? -5.197 6.026 4.188 1.00 79.69 92 ALA A N 1
ATOM 679 C CA . ALA A 1 92 ? -6.316 6.937 4.418 1.00 79.69 92 ALA A CA 1
ATOM 680 C C . ALA A 1 92 ? -7.489 6.246 5.137 1.00 79.69 92 ALA A C 1
ATOM 682 O O . ALA A 1 92 ? -8.056 6.812 6.074 1.00 79.69 92 ALA A O 1
ATOM 683 N N . TYR A 1 93 ? -7.815 5.006 4.754 1.00 82.06 93 TYR A N 1
ATOM 684 C CA . TYR A 1 93 ? -8.817 4.199 5.454 1.00 82.06 93 TYR A CA 1
ATOM 685 C C . TYR A 1 93 ? -8.423 3.962 6.918 1.00 82.06 93 TYR A C 1
ATOM 687 O O . TYR A 1 93 ? -9.218 4.221 7.822 1.00 82.06 93 TYR A O 1
ATOM 695 N N . LEU A 1 94 ? -7.183 3.527 7.166 1.00 81.94 94 LEU A N 1
ATOM 696 C CA . LEU A 1 94 ? -6.688 3.268 8.519 1.00 81.94 94 LEU A CA 1
ATOM 697 C C . LEU A 1 94 ? -6.669 4.544 9.374 1.00 81.94 94 LEU A C 1
ATOM 699 O O . LEU A 1 94 ? -7.051 4.497 10.541 1.00 81.94 94 LEU A O 1
ATOM 703 N N . ALA A 1 95 ? -6.294 5.689 8.797 1.00 75.62 95 ALA A N 1
ATOM 704 C CA . ALA A 1 95 ? -6.350 6.988 9.470 1.00 75.62 95 ALA A CA 1
ATOM 705 C C . ALA A 1 95 ? -7.781 7.357 9.871 1.00 75.62 95 ALA A C 1
ATOM 707 O O . ALA A 1 95 ? -8.019 7.782 11.001 1.00 75.62 95 ALA A O 1
ATOM 708 N N . SER A 1 96 ? -8.732 7.157 8.954 1.00 74.25 96 SER A N 1
ATOM 709 C CA . SER A 1 96 ? -10.152 7.428 9.180 1.00 74.25 96 SER A CA 1
ATOM 710 C C . SER A 1 96 ? -10.703 6.564 10.313 1.00 74.25 96 SER A C 1
ATOM 712 O O . SER A 1 96 ? -11.282 7.089 11.266 1.00 74.25 96 SER A O 1
ATOM 714 N N . ALA A 1 97 ? -10.428 5.254 10.273 1.00 71.94 97 ALA A N 1
ATOM 715 C CA . ALA A 1 97 ? -10.818 4.308 11.317 1.00 71.94 97 ALA A CA 1
ATOM 716 C C . ALA A 1 97 ? -10.189 4.650 12.682 1.00 71.94 97 ALA A C 1
ATOM 718 O O . ALA A 1 97 ? -10.843 4.547 13.719 1.00 71.94 97 ALA A O 1
ATOM 719 N N . ALA A 1 98 ? -8.941 5.123 12.681 1.00 68.25 98 ALA A N 1
ATOM 720 C CA . ALA A 1 98 ? -8.228 5.585 13.869 1.00 68.25 98 ALA A CA 1
ATOM 721 C C . ALA A 1 98 ? -8.695 6.964 14.377 1.00 68.25 98 ALA A C 1
ATOM 723 O O . ALA A 1 98 ? -8.343 7.376 15.483 1.00 68.25 98 ALA A O 1
ATOM 724 N N . GLY A 1 99 ? -9.476 7.707 13.586 1.00 63.97 99 GLY A N 1
ATOM 725 C CA . GLY A 1 99 ? -9.831 9.093 13.877 1.00 63.97 99 GLY A CA 1
ATOM 726 C C . GLY A 1 99 ? -8.650 10.067 13.806 1.00 63.97 99 GLY A C 1
ATOM 727 O O . GLY A 1 99 ? -8.684 11.094 14.482 1.00 63.97 99 GLY A O 1
ATOM 728 N N . ILE A 1 100 ? -7.617 9.744 13.028 1.00 64.75 100 ILE A N 1
ATOM 729 C CA . ILE A 1 100 ? -6.440 10.585 12.810 1.00 64.75 100 ILE A CA 1
ATOM 730 C C . ILE A 1 100 ? -6.771 11.615 11.725 1.00 64.75 100 ILE A C 1
ATOM 732 O O . ILE A 1 100 ? -7.063 11.252 10.591 1.00 64.75 100 ILE A O 1
ATOM 736 N N . GLY A 1 101 ? -6.724 12.901 12.089 1.00 51.16 101 GLY A N 1
ATOM 737 C CA . GLY A 1 101 ? -7.130 14.016 11.223 1.00 51.16 101 GLY A CA 1
ATOM 738 C C . GLY A 1 101 ? -6.166 14.338 10.076 1.00 51.16 101 GLY A C 1
ATOM 739 O O . GLY A 1 101 ? -6.582 14.821 9.025 1.00 51.16 101 GLY A O 1
ATOM 740 N N . THR A 1 102 ? -4.879 14.057 10.269 1.00 56.91 102 THR A N 1
ATOM 741 C CA . THR A 1 102 ? -3.826 14.267 9.270 1.00 56.91 102 THR A CA 1
ATOM 742 C C . THR A 1 102 ? -2.739 13.219 9.481 1.00 56.91 102 THR A C 1
ATOM 744 O O . THR A 1 102 ? -2.304 13.007 10.613 1.00 56.91 102 THR A O 1
ATOM 747 N N . LEU A 1 103 ? -2.292 12.580 8.402 1.00 59.81 103 LEU A N 1
ATOM 748 C CA . LEU A 1 103 ? -1.105 11.731 8.371 1.00 59.81 103 LEU A CA 1
ATOM 749 C C . LEU A 1 103 ? -0.053 12.339 7.451 1.00 59.81 103 LEU A C 1
ATOM 751 O O . LEU A 1 103 ? -0.362 12.752 6.336 1.00 59.81 103 LEU A O 1
ATOM 755 N N . GLU A 1 104 ? 1.195 12.339 7.899 1.00 53.88 104 GLU A N 1
ATOM 756 C CA . GLU A 1 104 ? 2.339 12.770 7.100 1.00 53.88 104 GLU A CA 1
ATOM 757 C C . GLU A 1 104 ? 3.185 11.551 6.716 1.00 53.88 104 GLU A C 1
ATOM 759 O O . GLU A 1 104 ? 3.554 10.733 7.563 1.00 53.88 104 GLU A O 1
ATOM 764 N N . SER A 1 105 ? 3.486 11.414 5.425 1.00 48.66 105 SER A N 1
ATOM 765 C CA . SER A 1 105 ? 4.362 10.378 4.881 1.00 48.66 105 SER A CA 1
ATOM 766 C C . SER A 1 105 ? 5.276 10.984 3.824 1.00 48.66 105 SER A C 1
ATOM 768 O O . SER A 1 105 ? 4.842 11.211 2.696 1.00 48.66 105 SER A O 1
ATOM 770 N N . GLY A 1 106 ? 6.543 11.220 4.177 1.00 57.06 106 GLY A N 1
ATOM 771 C CA . GLY A 1 106 ? 7.509 11.817 3.250 1.00 57.06 106 GLY A CA 1
ATOM 772 C C . GLY A 1 106 ? 7.063 13.220 2.838 1.00 57.06 106 GLY A C 1
ATOM 773 O O . GLY A 1 106 ? 6.754 14.035 3.704 1.00 57.06 106 GLY A O 1
ATOM 774 N N . ASN A 1 107 ? 6.971 13.470 1.530 1.00 47.00 107 ASN A N 1
ATOM 775 C CA . ASN A 1 107 ? 6.455 14.731 0.983 1.00 47.00 107 ASN A CA 1
ATOM 776 C C . ASN A 1 107 ? 4.922 14.757 0.821 1.00 47.00 107 ASN A C 1
ATOM 778 O O . ASN A 1 107 ? 4.375 15.749 0.343 1.00 47.00 107 ASN A O 1
ATOM 782 N N . THR A 1 108 ? 4.211 13.687 1.196 1.00 43.41 108 THR A N 1
ATOM 783 C CA . THR A 1 108 ? 2.747 13.615 1.088 1.00 43.41 108 THR A CA 1
ATOM 784 C C . THR A 1 108 ? 2.086 13.858 2.445 1.00 43.41 108 THR A C 1
ATOM 786 O O . THR A 1 108 ? 2.329 13.116 3.399 1.00 43.41 108 THR A O 1
ATOM 789 N N . SER A 1 109 ? 1.178 14.835 2.518 1.00 42.47 109 SER A N 1
ATOM 790 C CA . SER A 1 109 ? 0.219 14.964 3.618 1.00 42.47 109 SER A CA 1
ATOM 791 C C . SER A 1 109 ? -1.149 14.416 3.196 1.00 42.47 109 SER A C 1
ATOM 793 O O . SER A 1 109 ? -1.668 14.727 2.126 1.00 42.47 109 SER A O 1
ATOM 795 N N . ILE A 1 110 ? -1.731 13.556 4.030 1.00 52.41 110 ILE A N 1
ATOM 796 C CA . ILE A 1 110 ? -3.074 13.000 3.851 1.00 52.41 110 ILE A CA 1
ATOM 797 C C . ILE A 1 110 ? -3.951 13.582 4.958 1.00 52.41 110 ILE A C 1
ATOM 799 O O . ILE A 1 110 ? -3.854 13.170 6.113 1.00 52.41 110 ILE A O 1
ATOM 803 N N . SER A 1 111 ? -4.804 14.548 4.621 1.00 44.22 111 SER A N 1
ATOM 804 C CA . SER A 1 111 ? -5.812 15.081 5.544 1.00 44.22 111 SER A CA 1
ATOM 805 C C . SER A 1 111 ? -7.086 14.243 5.472 1.00 44.22 111 SER A C 1
ATOM 807 O O . SER A 1 111 ? -7.659 14.066 4.399 1.00 44.22 111 SER A O 1
ATOM 809 N N . VAL A 1 112 ? -7.541 13.736 6.616 1.00 48.06 112 VAL A N 1
ATOM 810 C CA . VAL A 1 112 ? -8.728 12.885 6.744 1.00 48.06 112 VAL A CA 1
ATOM 811 C C . VAL A 1 112 ? -9.684 13.526 7.747 1.00 48.06 112 VAL A C 1
ATOM 813 O O . VAL A 1 112 ? -9.416 13.571 8.942 1.00 48.06 112 VAL A O 1
ATOM 816 N N . GLN A 1 113 ? -10.819 14.053 7.287 1.00 40.59 113 GLN A N 1
ATOM 817 C CA . GLN A 1 113 ? -11.826 14.607 8.197 1.00 40.59 113 GLN A CA 1
ATOM 818 C C . GLN A 1 113 ? -12.648 13.488 8.849 1.00 40.59 113 GLN A C 1
ATOM 820 O O . GLN A 1 113 ? -13.248 12.647 8.178 1.00 40.59 113 GLN A O 1
ATOM 825 N N . ARG A 1 114 ? -12.695 13.487 10.186 1.00 40.34 114 ARG A N 1
ATOM 826 C CA . ARG A 1 114 ? -13.472 12.523 10.975 1.00 40.34 114 ARG A CA 1
ATOM 827 C C . ARG A 1 114 ? -14.968 12.694 10.692 1.00 40.34 114 ARG A C 1
ATOM 829 O O . ARG A 1 114 ? -15.496 13.792 10.829 1.00 40.34 114 ARG A O 1
ATOM 836 N N . GLY A 1 115 ? -15.657 11.596 10.383 1.00 39.53 115 GLY A N 1
ATOM 837 C CA . GLY A 1 115 ? -17.125 11.557 10.332 1.00 39.53 115 GLY A CA 1
ATOM 838 C C . GLY A 1 115 ? -17.762 11.823 8.969 1.00 39.53 115 GLY A C 1
ATOM 839 O O . GLY A 1 115 ? -18.985 11.839 8.884 1.00 39.53 115 GLY A O 1
ATOM 840 N N . VAL A 1 116 ? -16.973 11.963 7.906 1.00 36.81 116 VAL A N 1
ATOM 841 C CA . VAL A 1 116 ? -17.488 12.022 6.538 1.00 36.81 116 VAL A CA 1
ATOM 842 C C . VAL A 1 116 ? -16.626 11.109 5.667 1.00 36.81 116 VAL A C 1
ATOM 844 O O . VAL A 1 116 ? -15.767 11.563 4.924 1.00 36.81 116 VAL A O 1
ATOM 847 N N . ILE A 1 117 ? -16.890 9.799 5.716 1.00 40.91 117 ILE A N 1
ATOM 848 C CA . ILE A 1 117 ? -16.845 9.032 4.465 1.00 40.91 117 ILE A CA 1
ATOM 849 C C . ILE A 1 117 ? -18.151 9.392 3.737 1.00 40.91 117 ILE A C 1
ATOM 851 O O . ILE A 1 117 ? -19.051 8.566 3.601 1.00 40.91 117 ILE A O 1
ATOM 855 N N . ASP A 1 118 ? -18.307 10.662 3.334 1.00 31.41 118 ASP A N 1
ATOM 856 C CA . ASP A 1 118 ? -19.171 10.935 2.191 1.00 31.41 118 ASP A CA 1
ATOM 857 C C . ASP A 1 118 ? -18.469 10.213 1.059 1.00 31.41 118 ASP A C 1
ATOM 859 O O . ASP A 1 118 ? -17.280 10.414 0.794 1.00 31.41 118 ASP A O 1
ATOM 863 N N . SER A 1 119 ? -19.168 9.219 0.545 1.00 38.06 119 SER A N 1
ATOM 864 C CA . SER A 1 119 ? -18.639 8.167 -0.300 1.00 38.06 119 SER A CA 1
ATOM 865 C C . SER A 1 119 ? -18.409 8.724 -1.706 1.00 38.06 119 SER A C 1
ATOM 867 O O . SER A 1 119 ? -19.028 8.285 -2.664 1.00 38.06 119 SER A O 1
ATOM 869 N N . ASN A 1 120 ? -17.546 9.733 -1.816 1.00 31.77 120 ASN A N 1
ATOM 870 C CA .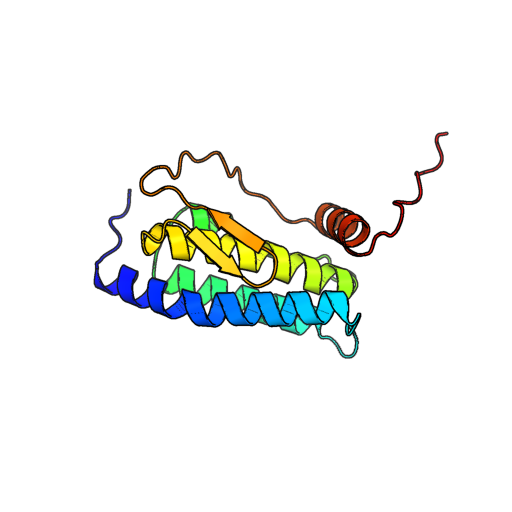 ASN A 1 120 ? -17.139 10.375 -3.059 1.00 31.77 120 ASN A CA 1
ATOM 871 C C . ASN A 1 120 ? -15.667 10.122 -3.400 1.00 31.77 120 ASN A C 1
ATOM 873 O O . ASN A 1 120 ? -15.217 10.524 -4.469 1.00 31.77 120 ASN A O 1
ATOM 877 N N . VAL A 1 121 ? -14.944 9.326 -2.601 1.00 41.84 121 VAL A N 1
ATOM 878 C CA . VAL A 1 121 ? -13.859 8.503 -3.161 1.00 41.84 121 VAL A CA 1
ATOM 879 C C . VAL A 1 121 ? -14.525 7.315 -3.861 1.00 41.84 121 VAL A C 1
ATOM 881 O O . VAL A 1 121 ? -14.481 6.176 -3.400 1.00 41.84 121 VAL A O 1
ATOM 884 N N . SER A 1 122 ? -15.247 7.624 -4.943 1.00 29.80 122 SER A N 1
ATOM 885 C CA . SER A 1 122 ? -15.763 6.643 -5.892 1.00 29.80 122 SER A CA 1
ATOM 886 C C . SER A 1 122 ? -14.592 5.759 -6.298 1.00 29.80 122 SER A C 1
ATOM 888 O O . SER A 1 122 ? -13.543 6.285 -6.670 1.00 29.80 122 SER A O 1
ATOM 890 N N . GLY A 1 123 ? -14.744 4.444 -6.120 1.00 37.06 123 GLY A N 1
ATOM 891 C CA . GLY A 1 123 ? -13.666 3.462 -6.188 1.00 37.06 123 GLY A CA 1
ATOM 892 C C . GLY A 1 123 ? -12.662 3.768 -7.293 1.00 37.06 123 GLY A C 1
ATOM 893 O O . GLY A 1 123 ? -12.941 3.567 -8.475 1.00 37.06 123 GLY A O 1
ATOM 894 N N . ILE A 1 124 ? -11.481 4.248 -6.904 1.00 42.78 124 ILE A N 1
ATOM 895 C CA . ILE A 1 124 ? -10.379 4.418 -7.841 1.00 42.78 124 ILE A CA 1
ATOM 896 C C . ILE A 1 124 ? -9.861 3.007 -8.094 1.00 42.78 124 ILE A C 1
ATOM 898 O O . ILE A 1 124 ? -9.023 2.483 -7.357 1.00 42.78 124 ILE A O 1
ATOM 902 N N . ARG A 1 125 ? -10.399 2.371 -9.136 1.00 44.88 125 ARG A N 1
ATOM 903 C CA . ARG A 1 125 ? -9.729 1.247 -9.776 1.00 44.88 125 ARG A CA 1
ATOM 904 C C . ARG A 1 125 ? -8.454 1.813 -10.368 1.00 44.88 125 ARG A C 1
A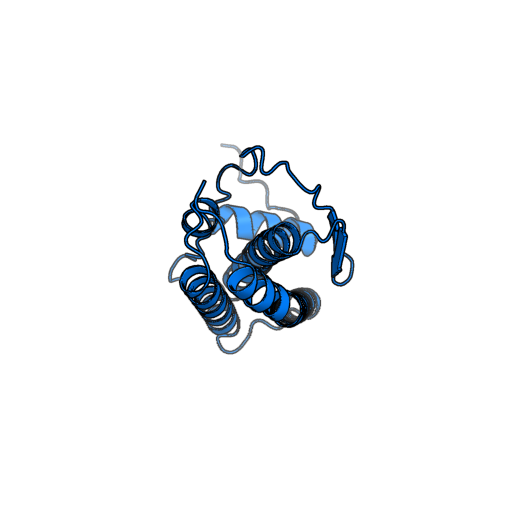TOM 906 O O . ARG A 1 125 ? -8.484 2.473 -11.404 1.00 44.88 125 ARG A O 1
ATOM 913 N N . VAL A 1 126 ? -7.346 1.597 -9.674 1.00 49.19 126 VAL A N 1
ATOM 914 C CA . VAL A 1 126 ? -6.032 1.876 -10.234 1.00 49.19 126 VAL A CA 1
ATOM 915 C C . VAL A 1 126 ? -5.821 0.829 -11.321 1.00 49.19 126 VAL A C 1
ATOM 917 O O . VAL A 1 126 ? -5.461 -0.307 -11.035 1.00 49.19 126 VAL A O 1
ATOM 920 N N . GLY A 1 127 ? -6.173 1.182 -12.553 1.00 51.00 127 GLY A N 1
ATOM 921 C CA . GLY A 1 127 ? -5.809 0.426 -13.743 1.00 51.00 127 GLY A CA 1
ATOM 922 C C . GLY A 1 127 ? -4.389 0.774 -14.175 1.00 51.00 127 GLY A C 1
ATOM 923 O O . GLY A 1 127 ? -3.838 1.799 -13.761 1.00 51.00 127 GLY A O 1
ATOM 924 N N . SER A 1 128 ? -3.812 -0.070 -15.024 1.00 54.53 128 SER A N 1
ATOM 925 C CA . SER A 1 128 ? -2.472 0.119 -15.586 1.00 54.53 128 SER A CA 1
ATOM 926 C C . SER A 1 128 ? -2.312 1.496 -16.246 1.00 54.53 128 SER A C 1
ATOM 928 O O . SER A 1 128 ? -1.351 2.193 -15.941 1.00 54.53 128 SER A O 1
ATOM 930 N N . ASP A 1 129 ? -3.317 1.960 -16.991 1.00 57.22 129 ASP A N 1
ATOM 931 C CA . ASP A 1 129 ? -3.310 3.262 -17.678 1.00 57.22 129 ASP A CA 1
ATOM 932 C C . ASP A 1 129 ? -3.192 4.464 -16.722 1.00 57.22 129 ASP A C 1
ATOM 934 O O . ASP A 1 129 ? -2.505 5.448 -17.000 1.00 57.22 129 ASP A O 1
ATOM 938 N N . PHE A 1 130 ? -3.865 4.409 -15.567 1.00 61.03 130 PHE A N 1
ATOM 939 C CA . PHE A 1 130 ? -3.761 5.471 -14.561 1.00 61.03 130 PHE A CA 1
ATOM 940 C C . PHE A 1 130 ? -2.383 5.459 -13.900 1.00 61.03 130 PHE A C 1
ATOM 942 O O . PHE A 1 130 ? -1.799 6.512 -13.653 1.00 61.03 130 PHE A O 1
ATOM 949 N N . ALA A 1 131 ? -1.858 4.265 -13.629 1.00 58.34 131 ALA A N 1
ATOM 950 C CA . ALA A 1 131 ? -0.537 4.101 -13.050 1.00 58.34 131 ALA A CA 1
ATOM 951 C C . ALA A 1 131 ? 0.568 4.596 -13.995 1.00 58.34 131 ALA A C 1
ATOM 953 O O . ALA A 1 131 ? 1.487 5.262 -13.534 1.00 58.34 131 ALA A O 1
ATOM 954 N N . GLU A 1 132 ? 0.458 4.350 -15.301 1.00 60.47 132 GLU A N 1
ATOM 955 C CA . GLU A 1 132 ? 1.380 4.886 -16.309 1.00 60.47 132 GLU A CA 1
ATOM 956 C C . GLU A 1 132 ? 1.365 6.418 -16.358 1.00 60.47 132 GLU A C 1
ATOM 958 O O . GLU A 1 132 ? 2.426 7.045 -16.327 1.00 60.47 132 GLU A O 1
ATOM 963 N N . ARG A 1 133 ? 0.175 7.036 -16.351 1.00 63.88 133 ARG A N 1
ATOM 964 C CA . ARG A 1 133 ? 0.035 8.503 -16.304 1.00 63.88 133 ARG A CA 1
ATOM 965 C C . ARG A 1 133 ? 0.654 9.105 -15.047 1.00 63.88 133 ARG A C 1
ATOM 967 O O . ARG A 1 133 ? 1.416 10.062 -15.133 1.00 63.88 133 ARG A O 1
ATOM 974 N N . PHE A 1 134 ? 0.360 8.511 -13.894 1.00 67.12 134 PHE A N 1
ATOM 975 C CA . PHE A 1 134 ? 0.907 8.929 -12.606 1.00 67.12 134 PHE A CA 1
ATOM 976 C C . PHE A 1 134 ? 2.434 8.808 -12.568 1.00 67.12 134 PHE A C 1
ATOM 978 O O . PHE A 1 134 ? 3.124 9.700 -12.082 1.00 67.12 134 PHE A O 1
ATOM 985 N N . VAL A 1 135 ? 2.974 7.725 -13.131 1.00 67.12 135 VAL A N 1
ATOM 986 C CA . VAL A 1 135 ? 4.417 7.548 -13.284 1.00 67.12 135 VAL A CA 1
ATOM 987 C C . VAL A 1 135 ? 5.021 8.666 -14.130 1.00 67.12 135 VAL A C 1
ATOM 989 O O . VAL A 1 135 ? 6.008 9.253 -13.696 1.00 67.12 135 VAL A O 1
ATOM 992 N N . GLY A 1 136 ? 4.435 8.979 -15.290 1.00 59.69 136 GLY A N 1
ATOM 993 C CA . GLY A 1 136 ? 4.910 10.064 -16.155 1.00 59.69 136 GLY A CA 1
ATOM 994 C C . GLY A 1 136 ? 4.944 11.418 -15.439 1.00 59.69 136 GLY A C 1
ATOM 995 O O . GLY A 1 136 ? 5.935 12.143 -15.532 1.00 59.69 136 GLY A O 1
ATOM 996 N N . GLU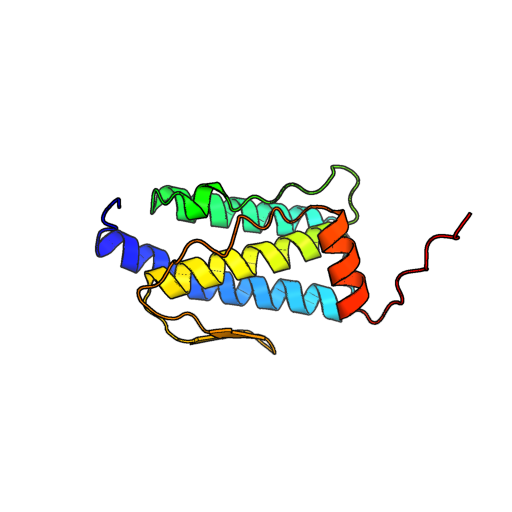 A 1 137 ? 3.912 11.714 -14.647 1.00 63.75 137 GLU A N 1
ATOM 997 C CA . GLU A 1 137 ? 3.794 12.955 -13.877 1.00 63.75 137 GLU A CA 1
ATOM 998 C C . GLU A 1 137 ? 4.850 13.071 -12.761 1.00 63.75 137 GLU A C 1
ATOM 1000 O O . GLU A 1 137 ? 5.438 14.137 -12.578 1.00 63.75 137 GLU A O 1
ATOM 1005 N N . ILE A 1 138 ? 5.165 11.978 -12.054 1.00 62.00 138 ILE A N 1
ATOM 1006 C CA . ILE A 1 138 ? 6.159 11.994 -10.964 1.00 62.00 138 ILE A CA 1
ATOM 1007 C C . ILE A 1 138 ? 7.595 11.945 -11.485 1.00 62.00 138 ILE A C 1
ATOM 1009 O O . ILE A 1 138 ? 8.480 12.566 -10.897 1.00 62.00 138 ILE A O 1
ATOM 1013 N N . THR A 1 139 ? 7.856 11.214 -12.574 1.00 60.03 139 THR A N 1
ATOM 1014 C CA . THR A 1 139 ? 9.206 11.130 -13.153 1.00 60.03 139 THR A CA 1
ATOM 1015 C C . THR A 1 139 ? 9.528 12.291 -14.093 1.00 60.03 139 THR A C 1
ATOM 1017 O O . THR A 1 139 ? 10.625 12.330 -14.647 1.00 60.03 139 THR A O 1
ATOM 1020 N N . GLY A 1 140 ? 8.602 13.242 -14.283 1.00 55.28 140 GLY A N 1
ATOM 1021 C CA . GLY A 1 140 ? 8.780 14.384 -15.186 1.00 55.28 140 GLY A CA 1
ATOM 1022 C C . GLY A 1 140 ? 8.950 13.974 -16.652 1.00 55.28 140 GLY A C 1
ATOM 1023 O O . GLY A 1 140 ? 9.528 14.720 -17.441 1.00 55.28 140 GLY A O 1
ATOM 1024 N N . SER A 1 141 ? 8.495 12.773 -17.014 1.00 46.69 141 SER A N 1
ATOM 1025 C CA . SER A 1 141 ? 8.568 12.266 -18.380 1.00 46.69 141 SER A CA 1
ATOM 1026 C C . SER A 1 141 ? 7.349 12.790 -19.141 1.00 46.69 141 SER A C 1
ATOM 1028 O O . SER A 1 141 ? 6.227 12.518 -18.708 1.00 46.69 141 SER A O 1
ATOM 1030 N N . PRO A 1 142 ? 7.518 13.553 -20.237 1.00 42.34 142 PRO A N 1
ATOM 1031 C CA . PRO A 1 142 ? 6.378 13.986 -21.029 1.00 42.34 142 PRO A CA 1
ATOM 1032 C C . PRO A 1 142 ? 5.655 12.739 -21.540 1.00 42.34 142 PRO A C 1
ATOM 1034 O O . PRO A 1 142 ? 6.285 11.831 -22.081 1.00 42.34 142 PRO A O 1
ATOM 1037 N N . LEU A 1 143 ? 4.339 12.686 -21.326 1.00 47.28 143 LEU A N 1
ATOM 1038 C CA . LEU A 1 143 ? 3.476 11.761 -22.050 1.00 47.28 143 LEU A CA 1
ATOM 1039 C C . LEU A 1 143 ? 3.708 12.064 -23.534 1.00 47.28 143 LEU A C 1
ATOM 1041 O O . LEU A 1 143 ? 3.387 13.170 -23.965 1.00 47.28 143 LEU A O 1
ATOM 1045 N N . GLU A 1 144 ? 4.333 11.149 -24.282 1.00 44.75 144 GLU A N 1
ATOM 1046 C CA . GLU A 1 144 ? 4.378 11.256 -25.741 1.00 44.75 144 GLU A CA 1
ATOM 1047 C C . GLU A 1 144 ? 2.932 11.418 -26.212 1.00 44.75 144 GLU A C 1
ATOM 1049 O O . GLU A 1 144 ? 2.095 10.534 -26.007 1.00 44.75 144 GLU A O 1
ATOM 1054 N N . GLU A 1 145 ? 2.622 12.598 -26.751 1.00 42.47 145 GLU A N 1
ATOM 1055 C CA . GLU A 1 145 ? 1.338 12.872 -27.372 1.00 42.47 145 GLU A CA 1
ATOM 1056 C C . GLU A 1 145 ? 1.133 11.811 -28.453 1.00 42.47 145 GLU A C 1
ATOM 1058 O O . GLU A 1 145 ? 1.946 11.666 -29.370 1.00 42.47 145 GLU A O 1
ATOM 1063 N N . ALA A 1 146 ? 0.076 11.011 -28.296 1.00 41.25 146 ALA A N 1
ATOM 1064 C CA . ALA A 1 146 ? -0.340 10.078 -29.327 1.00 41.25 146 ALA A CA 1
ATOM 1065 C C . ALA A 1 146 ? -0.489 10.857 -30.646 1.00 41.25 146 ALA A C 1
ATOM 1067 O O . ALA A 1 146 ? -1.037 11.962 -30.617 1.00 41.25 146 ALA A O 1
ATOM 1068 N N . PRO A 1 147 ? -0.007 10.327 -31.784 1.00 39.38 147 PRO A N 1
ATOM 1069 C CA . PRO A 1 147 ? -0.117 11.032 -33.049 1.00 39.38 147 PRO A CA 1
ATOM 1070 C C . PRO A 1 147 ? -1.601 11.243 -33.356 1.00 39.38 147 PRO A C 1
ATOM 1072 O O . PRO A 1 147 ? -2.358 10.278 -33.466 1.00 39.38 147 PRO A O 1
ATOM 1075 N N . GLU A 1 148 ? -2.013 12.507 -33.438 1.00 43.16 148 GLU A N 1
ATOM 1076 C CA . GLU A 1 148 ? -3.316 12.876 -33.979 1.00 43.16 148 GLU A CA 1
ATOM 1077 C C . GLU A 1 148 ? -3.346 12.434 -35.453 1.00 43.16 148 GLU A C 1
ATOM 1079 O O . GLU A 1 148 ? -2.490 12.844 -36.243 1.00 43.16 148 GLU A O 1
ATOM 1084 N N . GLU A 1 149 ? -4.277 11.533 -35.788 1.00 44.38 149 GLU A N 1
ATOM 1085 C CA . GLU A 1 149 ? -4.599 11.151 -37.174 1.00 44.38 149 GLU A CA 1
ATOM 1086 C C . GLU A 1 149 ? -5.239 12.306 -37.958 1.00 44.38 149 GLU A C 1
ATOM 1088 O O . GLU A 1 149 ? -6.109 13.012 -37.393 1.00 44.38 149 GLU A O 1
#

Sequence (149 aa):
MPQISSEQIVDLVRLVGPTLQLRKDLEQAFHLETYDGGMGSIAVQTVRGLLAAIRGIAEDPCLGSLTIDPAPDASDKIKVAMAYLVSGQILAYLASAAGIGTLESGNTSISVQRGVIDSNVSGIRVGSDFAERFVGEITGSPLEEAPEE

Secondary structure (DSSP, 8-state):
-----HHHHHHHHHTHHHHHHHHHHHHHHHHTT---TTHHHHHHHHHHHHHHHHHHH---HHHHH--B---TT--HHHHHHHHHHHHHHHHHHHHHHHT-SEEEETTEEEE--TT---S-S----B-HHHHHHHHHHHTT----PPPP-

Foldseek 3Di:
DPDQDPVLLVQLLVVLVVLLVLLQVLVVCLVVVVQPDCQLVVLQVVLVVSLVSNCVSDVDVLSVLQDQDEDPPQGSQLSSLSSNVSSVVSNLVSCQSNVNQWDDRDPDIDGHHHPDCVVVPPRPPSYSVNSVVVSCVVVVNDPPPDDDD

pLDDT: mean 70.45, std 17.85, range [29.8, 92.44]